Protein AF-A0A7S1Y4K3-F1 (afdb_monomer)

Organism: NCBI:txid210454

Foldseek 3Di:
DPDDDDDDDDDDDDDDDDPVNQPPDPDDDPDDPDRQSDPVPDDDDFDPDQKDKAAFDWDADPVPRDTDDDPDPSDGDWDQDPVRDIDGDDADNPDIDMDGGDD

pLDDT: mean 79.13, std 17.35, range [37.91, 94.94]

Mean predicted aligned error: 9.04 Å

InterPro domains:
  IPR027443 Isopenicillin N synthase-like superfamily [G3DSA:2.60.120.330] (1-103)

Secondary structure (DSSP, 8-state):
--------------PPPPTTGGGS------S-SS-----TTS-S---SSSEEEEPPP-EE-TTT--EE--S-TT-SEEEE-TTS-EEEE---TT--EEEE---

Structure (mmCIF, N/CA/C/O backbone):
data_AF-A0A7S1Y4K3-F1
#
_entry.id   AF-A0A7S1Y4K3-F1
#
loop_
_atom_site.group_PDB
_atom_site.id
_atom_site.type_symbol
_atom_site.label_atom_id
_atom_site.label_alt_id
_atom_site.label_comp_id
_atom_site.label_asym_id
_atom_site.label_entity_id
_atom_site.label_seq_id
_atom_site.pdbx_PDB_ins_code
_atom_site.Cartn_x
_atom_site.Cartn_y
_atom_site.Cartn_z
_atom_site.occupancy
_atom_site.B_iso_or_equiv
_atom_site.auth_seq_id
_atom_site.auth_comp_id
_atom_site.auth_asym_id
_atom_site.auth_atom_id
_atom_site.pdbx_PDB_model_num
ATOM 1 N N . MET A 1 1 ? -8.839 1.209 36.525 1.00 48.66 1 MET A N 1
ATOM 2 C CA . MET A 1 1 ? -8.017 1.778 35.435 1.00 48.66 1 MET A CA 1
ATOM 3 C C . MET A 1 1 ? -8.930 1.988 34.243 1.00 48.66 1 MET A C 1
ATOM 5 O O . MET A 1 1 ? -9.587 1.033 33.858 1.00 48.66 1 MET A O 1
ATOM 9 N N . LYS A 1 2 ? -9.059 3.212 33.720 1.00 57.38 2 LYS A N 1
ATOM 10 C CA . LYS A 1 2 ? -9.711 3.408 32.414 1.00 57.38 2 LYS A CA 1
ATOM 11 C C . LYS A 1 2 ? -8.754 2.858 31.354 1.00 57.38 2 LYS A C 1
ATOM 13 O O . LYS A 1 2 ? -7.573 3.196 31.417 1.00 57.38 2 LYS A O 1
ATOM 18 N N . SER A 1 3 ? -9.226 1.986 30.462 1.00 70.12 3 SER A N 1
ATOM 19 C CA . SER A 1 3 ? -8.434 1.599 29.294 1.00 70.12 3 SER A CA 1
ATOM 20 C C . SER A 1 3 ? -8.243 2.842 28.430 1.00 70.12 3 SER A C 1
ATOM 22 O O . SER A 1 3 ? -9.177 3.620 28.230 1.00 70.12 3 SER A O 1
ATOM 24 N N . THR A 1 4 ? -7.012 3.074 27.993 1.00 67.31 4 THR A N 1
ATOM 25 C CA . THR A 1 4 ? -6.706 4.137 27.041 1.00 67.31 4 THR A CA 1
ATOM 26 C C . THR A 1 4 ? -6.438 3.462 25.713 1.00 67.31 4 THR A C 1
ATOM 28 O O . THR A 1 4 ? -5.371 2.877 25.535 1.00 67.31 4 THR A O 1
ATOM 31 N N . ASP A 1 5 ? -7.387 3.569 24.792 1.00 75.56 5 ASP A N 1
ATOM 32 C CA . ASP A 1 5 ? -7.199 3.114 23.421 1.00 75.56 5 ASP A CA 1
ATOM 33 C C . ASP A 1 5 ? -6.455 4.214 22.654 1.00 75.56 5 ASP A C 1
ATOM 35 O O . ASP A 1 5 ? -6.905 5.360 22.574 1.00 75.56 5 ASP A O 1
ATOM 39 N N . LYS A 1 6 ? -5.260 3.898 22.146 1.00 79.06 6 LYS A N 1
ATOM 40 C CA . LYS A 1 6 ? -4.446 4.829 21.355 1.00 79.06 6 LYS A CA 1
ATOM 41 C C . LYS A 1 6 ? -4.608 4.505 19.875 1.00 79.06 6 LYS A C 1
ATOM 43 O O . LYS A 1 6 ? -3.972 3.581 19.383 1.00 79.06 6 LYS A O 1
ATOM 48 N N . ALA A 1 7 ? -5.405 5.300 19.169 1.00 87.25 7 ALA A N 1
ATOM 49 C CA . ALA A 1 7 ? -5.487 5.263 17.713 1.00 87.25 7 ALA A CA 1
ATOM 50 C C . ALA A 1 7 ? -4.633 6.386 17.106 1.00 87.25 7 ALA A C 1
ATOM 52 O O . ALA A 1 7 ? -4.694 7.534 17.552 1.00 87.25 7 ALA A O 1
ATOM 53 N N . LYS A 1 8 ? -3.827 6.056 16.096 1.00 89.50 8 LYS A N 1
ATOM 54 C CA . LYS A 1 8 ? -3.053 7.010 15.291 1.00 89.50 8 LYS A CA 1
ATOM 55 C C . LYS A 1 8 ? -3.283 6.696 13.816 1.00 89.50 8 LYS A C 1
ATOM 57 O O . LYS A 1 8 ? -3.390 5.529 13.460 1.00 89.50 8 LYS A O 1
ATOM 62 N N . GLY A 1 9 ? -3.341 7.730 12.983 1.00 91.12 9 GLY A N 1
ATOM 63 C CA . GLY A 1 9 ? -3.437 7.602 11.530 1.00 91.12 9 GLY A CA 1
ATOM 64 C C . GLY A 1 9 ? -2.235 8.246 10.850 1.00 91.12 9 GLY A C 1
ATOM 65 O O . GLY A 1 9 ? -1.678 9.217 11.366 1.00 91.12 9 GLY A O 1
ATOM 66 N N . ARG A 1 10 ? -1.848 7.705 9.695 1.00 91.50 10 ARG A N 1
ATOM 67 C CA . ARG A 1 10 ? -0.882 8.313 8.776 1.00 91.50 10 ARG A CA 1
ATOM 68 C C . ARG A 1 10 ? -1.604 8.603 7.467 1.00 91.50 10 ARG A C 1
ATOM 70 O O . ARG A 1 10 ? -2.285 7.725 6.949 1.00 91.50 10 ARG A O 1
ATOM 77 N N . LEU A 1 11 ? -1.443 9.817 6.956 1.00 91.88 11 LEU A N 1
ATOM 78 C CA . LEU A 1 11 ? -1.750 10.151 5.570 1.00 91.88 11 LEU A CA 1
ATOM 79 C C . LEU A 1 11 ? -0.406 10.312 4.865 1.00 91.88 11 LEU A C 1
ATOM 81 O O . LEU A 1 11 ? 0.410 11.125 5.298 1.00 91.88 11 LEU A O 1
ATOM 85 N N . LEU A 1 12 ? -0.162 9.486 3.854 1.00 90.69 12 LEU A N 1
ATOM 86 C CA . LEU A 1 12 ? 1.116 9.408 3.153 1.00 90.69 12 LEU A CA 1
ATOM 87 C C . LEU A 1 12 ? 0.957 10.006 1.753 1.00 90.69 12 LEU A C 1
ATOM 89 O O . LEU A 1 12 ? -0.051 9.766 1.092 1.00 90.69 12 LEU A O 1
ATOM 93 N N . TYR A 1 13 ? 1.947 10.787 1.329 1.00 89.69 13 TYR A N 1
ATOM 94 C CA . TYR A 1 13 ? 2.058 11.323 -0.025 1.00 89.69 13 TYR A CA 1
ATOM 95 C C . TYR A 1 13 ? 3.507 11.183 -0.480 1.00 89.69 13 TYR A C 1
ATOM 97 O O . TYR A 1 13 ? 4.412 11.691 0.187 1.00 89.69 13 TYR A O 1
ATOM 105 N N . TYR A 1 14 ? 3.711 10.478 -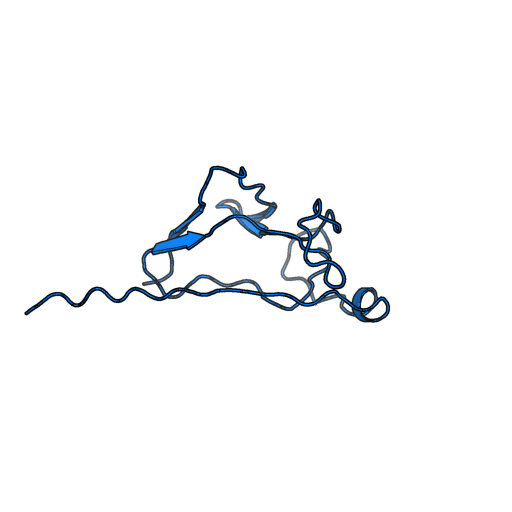1.588 1.00 87.50 14 TYR A N 1
ATOM 106 C CA . TYR A 1 14 ? 5.017 10.277 -2.208 1.00 87.50 14 TYR A CA 1
ATOM 107 C C . TYR A 1 14 ? 5.101 11.155 -3.447 1.00 87.50 14 TYR A C 1
ATOM 109 O O . TYR A 1 14 ? 4.191 11.143 -4.274 1.00 87.50 14 TYR A O 1
ATOM 117 N N . PHE A 1 15 ? 6.176 11.932 -3.561 1.00 85.81 15 PHE A N 1
ATOM 118 C CA . PHE A 1 15 ? 6.366 12.799 -4.717 1.00 85.81 15 PHE A CA 1
ATOM 119 C C . PHE A 1 15 ? 6.841 11.983 -5.929 1.00 85.81 15 PHE A C 1
ATOM 121 O O . PHE A 1 15 ? 7.539 10.982 -5.742 1.00 85.81 15 PHE A O 1
ATOM 128 N N . PRO A 1 16 ? 6.503 12.409 -7.160 1.00 80.44 16 PRO A N 1
ATOM 129 C CA . PRO A 1 16 ? 7.004 11.774 -8.372 1.00 80.44 16 PRO A CA 1
ATOM 130 C C . PRO A 1 16 ? 8.534 11.724 -8.390 1.00 80.44 16 PRO A C 1
ATOM 132 O O . PRO A 1 16 ? 9.201 12.694 -8.023 1.00 80.44 16 PRO A O 1
ATOM 135 N N . LEU A 1 17 ? 9.086 10.602 -8.845 1.00 75.06 17 LEU A N 1
ATOM 136 C CA . LEU A 1 17 ? 10.526 10.458 -9.032 1.00 75.06 17 LEU A CA 1
ATOM 137 C C . LEU A 1 17 ? 10.969 11.309 -10.219 1.00 75.06 17 LEU A C 1
ATOM 139 O O . LEU A 1 17 ? 10.332 11.299 -11.277 1.00 75.06 17 LEU A O 1
ATOM 143 N N . SER A 1 18 ? 12.069 12.043 -10.058 1.00 70.00 18 SER A N 1
ATOM 144 C CA . SER A 1 18 ? 12.683 12.711 -11.199 1.00 70.00 18 SER A CA 1
ATOM 145 C C . SER A 1 18 ? 13.347 11.662 -12.095 1.00 70.00 18 SER A C 1
ATOM 147 O O . SER A 1 18 ? 13.807 10.623 -11.623 1.00 70.00 18 SER A O 1
ATOM 149 N N . SER A 1 19 ? 13.424 11.916 -13.402 1.00 63.31 19 SER A N 1
ATOM 150 C CA . SER A 1 19 ? 14.022 10.977 -14.362 1.00 63.31 19 SER A CA 1
ATOM 151 C C . SER A 1 19 ? 15.466 10.576 -14.018 1.00 63.31 19 SER A C 1
ATOM 153 O O . SER A 1 19 ? 15.907 9.515 -14.437 1.00 63.31 19 SER A O 1
ATOM 155 N N . SER A 1 20 ? 16.187 11.386 -13.235 1.00 57.50 20 SER A N 1
ATOM 156 C CA . SER A 1 20 ? 17.533 11.079 -12.730 1.00 57.50 20 SER A CA 1
ATOM 157 C C . SER A 1 20 ? 17.559 10.187 -11.486 1.00 57.50 20 SER A C 1
ATOM 159 O O . SER A 1 20 ? 18.544 9.492 -11.274 1.00 57.50 20 SER A O 1
ATOM 161 N N . ASP A 1 21 ? 16.499 10.171 -10.673 1.00 56.38 21 ASP A N 1
ATOM 162 C CA . ASP A 1 21 ? 16.453 9.356 -9.445 1.00 56.38 21 ASP A CA 1
ATOM 163 C C . ASP A 1 21 ? 16.184 7.879 -9.749 1.00 56.38 21 ASP A C 1
ATOM 165 O O . ASP A 1 21 ? 16.483 7.001 -8.942 1.00 56.38 21 ASP A O 1
ATOM 169 N N . SER A 1 22 ? 15.647 7.602 -10.939 1.00 52.12 22 SER A N 1
ATOM 170 C CA . SER A 1 22 ? 15.308 6.254 -11.378 1.00 52.12 22 SER A CA 1
ATOM 171 C C . SER A 1 22 ? 16.525 5.402 -11.772 1.00 52.12 22 SER A C 1
ATOM 173 O O . SER A 1 22 ? 16.370 4.200 -11.942 1.00 52.12 22 SER A O 1
ATOM 175 N N . ASP A 1 23 ? 17.729 5.965 -11.890 1.00 48.09 23 ASP A N 1
ATOM 176 C CA . ASP A 1 23 ? 18.908 5.226 -12.373 1.00 48.09 23 ASP A CA 1
ATOM 177 C C . ASP A 1 23 ? 19.968 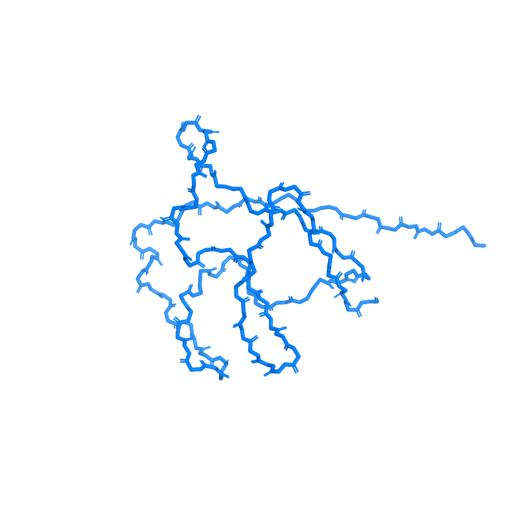4.948 -11.284 1.00 48.09 23 ASP A C 1
ATOM 179 O O . ASP A 1 23 ? 20.942 4.250 -11.556 1.00 48.09 23 ASP A O 1
ATOM 183 N N . GLU A 1 24 ? 19.805 5.441 -10.044 1.00 44.62 24 GLU A N 1
ATOM 184 C CA . GLU A 1 24 ? 20.928 5.523 -9.083 1.00 44.62 24 GLU A CA 1
ATOM 185 C C . GLU A 1 24 ? 20.824 4.707 -7.779 1.00 44.62 24 GLU A C 1
ATOM 187 O O . GLU A 1 24 ? 21.671 4.874 -6.899 1.00 44.62 24 GLU A O 1
ATOM 192 N N . LYS A 1 25 ? 19.869 3.784 -7.603 1.00 46.81 25 LYS A N 1
ATOM 193 C CA . LYS A 1 25 ? 19.841 2.946 -6.383 1.00 46.81 25 LYS A CA 1
ATOM 194 C C . LYS A 1 25 ? 19.692 1.452 -6.650 1.00 46.81 25 LYS A C 1
ATOM 196 O O . LYS A 1 25 ? 18.652 0.857 -6.392 1.00 46.81 25 LYS A O 1
ATOM 201 N N . GLU A 1 26 ? 20.790 0.824 -7.068 1.00 42.53 26 GLU A N 1
ATOM 202 C CA . GLU A 1 26 ? 21.040 -0.587 -6.748 1.00 42.53 26 GLU A CA 1
ATOM 203 C C . GLU A 1 26 ? 21.302 -0.693 -5.233 1.00 42.53 26 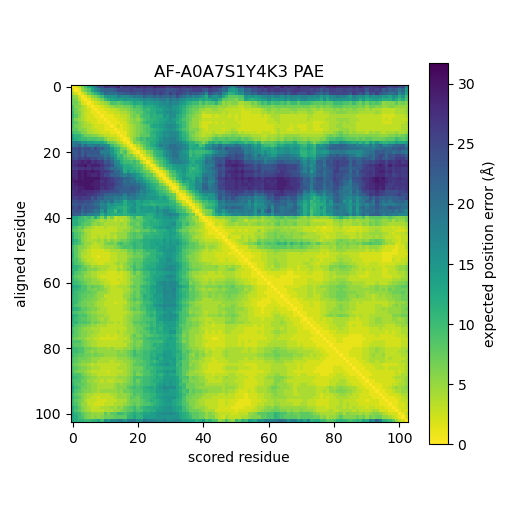GLU A C 1
ATOM 205 O O . GLU A 1 26 ? 22.430 -0.554 -4.760 1.00 42.53 26 GLU A O 1
ATOM 210 N N . GLY A 1 27 ? 20.235 -0.841 -4.444 1.00 43.78 27 GLY A N 1
ATOM 211 C CA . GLY A 1 27 ? 20.336 -1.142 -3.017 1.00 43.78 27 GLY A CA 1
ATOM 212 C C . GLY A 1 27 ? 20.880 -2.555 -2.798 1.00 43.78 27 GLY A C 1
ATOM 213 O O . GLY A 1 27 ? 20.420 -3.507 -3.426 1.00 43.78 27 GLY A O 1
ATOM 214 N N . GLU A 1 28 ? 21.874 -2.690 -1.917 1.00 37.91 28 GLU A N 1
ATOM 215 C CA . GLU A 1 28 ? 22.469 -3.970 -1.522 1.00 37.91 28 GLU A CA 1
ATOM 216 C C . GLU A 1 28 ? 21.398 -4.946 -1.007 1.00 37.91 28 GLU A C 1
ATOM 218 O O . GLU A 1 28 ? 20.755 -4.743 0.022 1.00 37.91 28 GLU A O 1
ATOM 223 N N . THR A 1 29 ? 21.234 -6.038 -1.747 1.00 39.22 29 THR A N 1
ATOM 224 C CA . THR A 1 29 ? 20.267 -7.111 -1.525 1.00 39.22 29 THR A CA 1
ATOM 225 C C . THR A 1 29 ? 20.448 -7.814 -0.176 1.00 39.22 29 THR A C 1
ATOM 227 O O . THR A 1 29 ? 21.489 -8.429 0.073 1.00 39.22 29 THR A O 1
ATOM 230 N N . ALA A 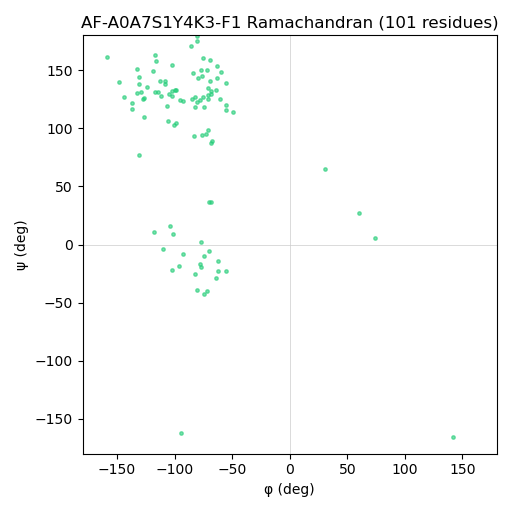1 30 ? 19.385 -7.883 0.629 1.00 42.31 30 ALA A N 1
ATOM 231 C CA . ALA A 1 30 ? 19.176 -9.000 1.547 1.00 42.31 30 ALA A CA 1
ATOM 232 C C . ALA A 1 30 ? 18.524 -10.165 0.774 1.00 42.31 30 ALA A C 1
ATOM 234 O O . ALA A 1 30 ? 17.313 -10.219 0.595 1.00 42.31 30 ALA A O 1
ATOM 235 N N . ALA A 1 31 ? 19.373 -11.068 0.275 1.00 45.69 31 ALA A N 1
ATOM 236 C CA . ALA A 1 31 ? 19.101 -12.463 -0.092 1.00 45.69 31 ALA A CA 1
ATOM 237 C C . ALA A 1 31 ? 17.683 -12.832 -0.597 1.00 45.69 31 ALA A C 1
ATOM 239 O O . ALA A 1 31 ? 17.019 -13.661 0.015 1.00 45.69 31 ALA A O 1
ATOM 240 N N . THR A 1 32 ? 17.255 -12.318 -1.753 1.00 43.78 32 THR A N 1
ATOM 241 C CA . THR A 1 32 ? 16.303 -13.011 -2.648 1.00 43.78 32 THR A CA 1
ATOM 242 C C . THR A 1 32 ? 16.600 -12.641 -4.112 1.00 43.78 32 THR A C 1
ATOM 244 O O . THR A 1 32 ? 16.962 -11.509 -4.411 1.00 43.78 32 THR A O 1
ATOM 247 N N . ASP A 1 33 ? 16.513 -13.622 -5.018 1.00 43.62 33 ASP A N 1
ATOM 248 C CA . ASP A 1 33 ? 17.017 -13.632 -6.412 1.00 43.62 33 ASP A CA 1
ATOM 249 C C . ASP A 1 33 ? 16.269 -12.715 -7.420 1.00 43.62 33 ASP A C 1
ATOM 251 O O . ASP A 1 33 ? 16.097 -13.081 -8.583 1.00 43.62 33 ASP A O 1
ATOM 255 N N . GLN A 1 34 ? 15.801 -11.525 -7.028 1.00 44.88 34 GLN A N 1
ATOM 256 C CA . GLN A 1 34 ? 15.292 -10.515 -7.972 1.00 44.88 34 GLN A CA 1
ATOM 257 C C . GLN A 1 34 ? 15.662 -9.098 -7.503 1.00 44.88 34 GLN A C 1
ATOM 259 O O . GLN A 1 34 ? 15.335 -8.746 -6.369 1.00 44.88 34 GLN A O 1
ATOM 264 N N . PRO A 1 35 ? 16.306 -8.263 -8.342 1.00 46.53 35 PRO A N 1
ATOM 265 C CA . PRO A 1 35 ? 16.558 -6.868 -8.007 1.00 46.53 35 PRO A CA 1
ATOM 266 C C . PRO A 1 35 ? 15.236 -6.100 -8.097 1.00 46.53 35 PRO A C 1
ATOM 268 O O . PRO A 1 35 ? 14.812 -5.686 -9.174 1.00 46.53 35 PRO A O 1
ATOM 271 N N . ILE A 1 36 ? 14.550 -5.942 -6.966 1.00 53.69 36 ILE A N 1
ATOM 272 C CA . ILE A 1 36 ? 13.466 -4.967 -6.858 1.00 53.69 36 ILE A CA 1
ATOM 273 C C . ILE A 1 36 ? 14.138 -3.597 -6.867 1.00 53.69 36 ILE A C 1
ATOM 275 O O . ILE A 1 36 ? 15.042 -3.338 -6.074 1.00 53.69 36 ILE A O 1
ATOM 279 N N . LYS A 1 37 ? 13.725 -2.732 -7.789 1.00 56.72 37 LYS A N 1
ATOM 280 C CA . LYS A 1 37 ? 14.144 -1.335 -7.827 1.00 56.72 37 LYS A CA 1
ATOM 281 C C . LYS A 1 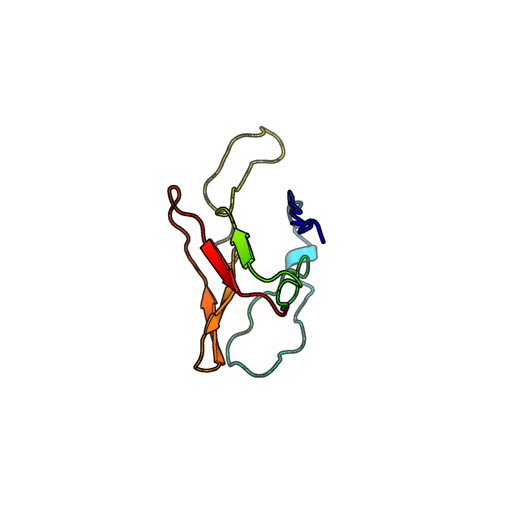37 ? 13.542 -0.636 -6.603 1.00 56.72 37 LYS A C 1
ATOM 283 O O . LYS A 1 37 ? 12.388 -0.224 -6.619 1.00 56.72 37 LYS A O 1
ATOM 288 N N . GLU A 1 38 ? 14.266 -0.644 -5.485 1.00 57.69 38 GLU A N 1
ATOM 289 C CA . GLU A 1 38 ? 13.770 -0.122 -4.211 1.00 57.69 38 GLU A CA 1
ATOM 290 C C . GLU A 1 38 ? 13.798 1.412 -4.215 1.00 57.69 38 GLU A C 1
ATOM 292 O O . GLU A 1 38 ? 14.794 2.047 -3.856 1.00 57.69 38 GLU A O 1
ATOM 297 N N . ASP A 1 39 ? 12.676 2.033 -4.573 1.00 59.50 39 ASP A N 1
ATOM 298 C CA . ASP A 1 39 ? 12.493 3.461 -4.341 1.00 59.50 39 ASP A CA 1
ATOM 299 C C . ASP A 1 39 ? 12.322 3.713 -2.834 1.00 59.50 39 ASP A C 1
ATOM 301 O O . ASP A 1 39 ? 11.271 3.525 -2.223 1.00 59.50 39 ASP A O 1
ATOM 305 N N . SER A 1 40 ? 13.437 4.110 -2.220 1.00 61.72 40 SER A N 1
ATOM 306 C CA . SER A 1 40 ? 13.722 4.167 -0.779 1.00 61.72 40 SER A CA 1
ATOM 307 C C . SER A 1 40 ? 12.924 5.218 0.030 1.00 61.72 40 SER A C 1
ATOM 309 O O . SER A 1 40 ? 13.462 5.815 0.967 1.00 61.72 40 SER A O 1
ATOM 311 N N . TRP A 1 41 ? 11.651 5.479 -0.277 1.00 74.88 41 TRP A N 1
ATOM 312 C CA . TRP A 1 41 ? 10.815 6.322 0.594 1.00 74.88 41 TRP A CA 1
ATOM 313 C C . TRP A 1 41 ? 10.443 5.595 1.885 1.00 74.88 41 TRP A C 1
ATOM 315 O O . TRP A 1 41 ? 10.450 6.195 2.961 1.00 74.88 41 TRP A O 1
ATOM 325 N N . ILE A 1 42 ? 10.134 4.300 1.784 1.00 81.81 42 ILE A N 1
ATOM 326 C CA . ILE A 1 42 ? 9.838 3.430 2.920 1.00 81.81 42 ILE A CA 1
ATOM 327 C C . ILE A 1 42 ? 10.540 2.091 2.709 1.00 81.81 42 ILE A C 1
ATOM 329 O O . ILE A 1 42 ? 10.222 1.365 1.775 1.00 81.81 42 ILE A O 1
ATOM 333 N N . GLY A 1 43 ? 11.477 1.764 3.599 1.00 85.19 43 GLY A N 1
ATOM 334 C CA . GLY A 1 43 ? 12.119 0.450 3.625 1.00 85.19 43 GLY A CA 1
ATOM 335 C C . GLY A 1 43 ? 11.272 -0.618 4.325 1.00 85.19 43 GLY A C 1
ATOM 336 O O . GLY A 1 43 ? 10.230 -0.329 4.925 1.00 85.19 43 GLY A O 1
ATOM 337 N N . TRP A 1 44 ? 11.761 -1.857 4.296 1.00 88.25 44 TRP A N 1
ATOM 338 C CA . TRP A 1 44 ? 11.171 -2.995 5.001 1.00 88.25 44 TRP A CA 1
ATOM 339 C C . TRP A 1 44 ? 11.011 -2.717 6.498 1.00 88.25 44 TRP A C 1
ATOM 341 O O . TRP A 1 44 ? 11.987 -2.457 7.203 1.00 88.25 44 TRP A O 1
ATOM 351 N N . HIS A 1 45 ? 9.777 -2.777 6.993 1.00 89.56 45 HIS A N 1
ATOM 352 C CA . HIS A 1 45 ? 9.478 -2.610 8.411 1.00 89.56 45 HIS A CA 1
ATOM 353 C C . HIS A 1 45 ? 8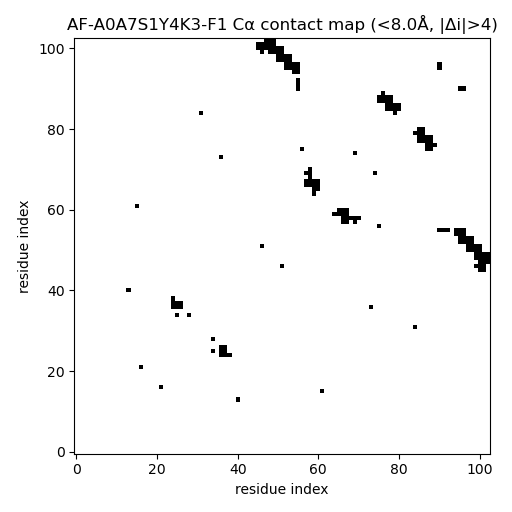.120 -3.223 8.763 1.00 89.56 45 HIS A C 1
ATOM 355 O O . HIS A 1 45 ? 7.264 -3.417 7.900 1.00 89.56 45 HIS A O 1
ATOM 361 N N . ASN A 1 46 ? 7.913 -3.471 10.054 1.00 88.88 46 ASN A N 1
ATOM 362 C CA . ASN A 1 46 ? 6.587 -3.676 10.619 1.00 88.88 46 ASN A CA 1
ATOM 363 C C . ASN A 1 46 ? 6.138 -2.412 11.351 1.00 88.88 46 ASN A C 1
ATOM 365 O O . ASN A 1 46 ? 6.951 -1.636 11.861 1.00 88.88 46 ASN A O 1
ATOM 369 N N . ASP A 1 47 ? 4.828 -2.232 11.462 1.00 88.75 47 ASP A N 1
ATOM 370 C CA . ASP A 1 47 ? 4.280 -1.169 12.291 1.00 88.75 47 ASP A CA 1
ATOM 371 C C . ASP A 1 47 ? 4.361 -1.508 13.786 1.00 88.75 47 ASP A C 1
ATOM 373 O O . ASP A 1 47 ? 4.136 -2.639 14.213 1.00 88.75 47 ASP A O 1
ATOM 377 N N . SER A 1 48 ? 4.591 -0.487 14.615 1.00 85.50 48 SER A N 1
ATOM 378 C CA . SER A 1 48 ? 4.685 -0.632 16.077 1.00 85.50 48 SER A CA 1
ATOM 379 C C . SER A 1 48 ? 3.330 -0.790 16.792 1.00 85.50 48 SER A C 1
ATOM 381 O O . SER A 1 48 ? 3.278 -0.758 18.017 1.00 85.50 48 SER A O 1
ATOM 383 N N . GLY A 1 49 ? 2.211 -0.835 16.065 1.00 83.75 49 GLY A N 1
ATOM 384 C CA . GLY A 1 49 ? 0.876 -1.036 16.644 1.00 83.75 49 GLY A CA 1
ATOM 385 C C . GLY A 1 49 ? 0.536 -2.519 16.820 1.00 83.75 49 GLY A C 1
ATOM 386 O O . GLY A 1 49 ? 1.237 -3.372 16.302 1.00 83.75 49 GLY A O 1
ATOM 387 N N . PHE A 1 50 ? -0.566 -2.839 17.506 1.00 88.38 50 PHE A N 1
ATOM 388 C CA . PHE A 1 50 ? -1.101 -4.215 17.517 1.00 88.38 50 PHE A CA 1
ATOM 389 C C . PHE A 1 50 ? -1.789 -4.549 16.180 1.00 88.38 50 PHE A C 1
ATOM 391 O O . PHE A 1 50 ? -1.603 -5.621 15.609 1.00 88.38 50 PHE A O 1
ATOM 398 N N . LEU A 1 51 ? -2.567 -3.596 15.656 1.00 91.38 51 LEU A N 1
ATOM 399 C CA . LEU A 1 51 ? -3.273 -3.692 14.381 1.00 91.38 51 LEU A CA 1
ATOM 400 C C . LEU A 1 51 ? -3.049 -2.416 13.574 1.00 91.38 51 LEU A C 1
ATOM 402 O O . LEU A 1 51 ? -3.315 -1.320 14.076 1.00 91.38 51 LEU A O 1
ATOM 406 N N . THR 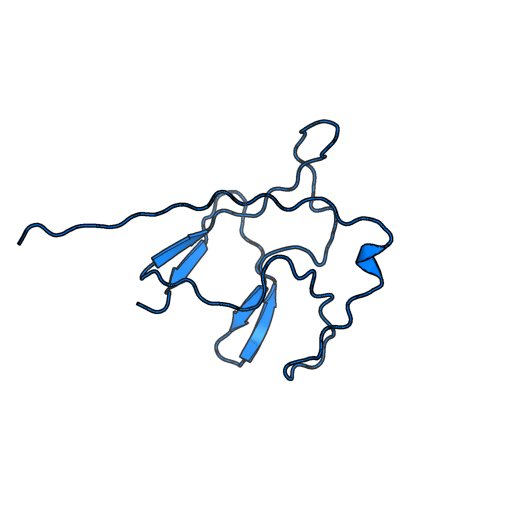A 1 52 ? -2.654 -2.573 12.314 1.00 92.50 52 THR A N 1
ATOM 407 C CA . THR A 1 52 ? -2.707 -1.498 11.321 1.00 92.50 52 THR A CA 1
ATOM 408 C C . THR A 1 52 ? -3.700 -1.871 10.238 1.00 92.50 52 THR A C 1
ATOM 410 O O . THR A 1 52 ? -3.643 -2.966 9.685 1.00 92.50 52 THR A O 1
ATOM 413 N N . ALA A 1 53 ? -4.590 -0.941 9.910 1.00 93.25 53 ALA A N 1
ATOM 414 C CA . ALA A 1 53 ? -5.418 -1.033 8.722 1.00 93.25 53 ALA A CA 1
ATOM 415 C C . ALA A 1 53 ? -4.847 -0.116 7.628 1.00 93.25 53 ALA A C 1
ATOM 417 O O . ALA A 1 53 ? -4.594 1.063 7.888 1.00 93.25 53 ALA A O 1
ATOM 418 N N . LEU A 1 54 ? -4.622 -0.658 6.430 1.00 92.69 54 LEU A N 1
ATOM 419 C CA . LEU A 1 54 ? -4.108 0.065 5.266 1.00 92.69 54 LEU A CA 1
ATOM 420 C C . LEU A 1 54 ? -5.189 0.165 4.191 1.00 92.69 54 LEU A C 1
ATOM 422 O O . LEU A 1 54 ? -5.767 -0.843 3.777 1.00 92.69 54 LEU A O 1
ATOM 426 N N . ALA A 1 55 ? -5.431 1.388 3.724 1.00 91.81 55 ALA A N 1
ATOM 427 C CA . ALA A 1 55 ? -6.166 1.626 2.489 1.00 91.81 55 ALA A CA 1
ATOM 428 C C . ALA A 1 55 ? -5.278 1.314 1.272 1.00 91.81 55 ALA A C 1
ATOM 430 O O . ALA A 1 55 ? -4.055 1.268 1.395 1.00 91.81 55 ALA A O 1
ATOM 431 N N . GLY A 1 56 ? -5.905 1.095 0.115 1.00 89.00 56 GLY A N 1
ATOM 432 C CA . GLY A 1 56 ? -5.187 0.863 -1.138 1.00 89.00 56 GLY A CA 1
ATOM 433 C C . GLY A 1 56 ? -4.475 2.107 -1.651 1.00 89.00 56 GLY A C 1
ATOM 434 O O . GLY A 1 56 ? -4.836 3.234 -1.303 1.00 89.00 56 GLY A O 1
ATOM 435 N N . ASP A 1 57 ? -3.478 1.875 -2.499 1.00 89.06 57 ASP A N 1
ATOM 436 C CA . ASP A 1 57 ? -2.713 2.934 -3.146 1.00 89.06 57 ASP A CA 1
ATOM 437 C C . ASP A 1 57 ? -3.609 3.777 -4.066 1.00 89.06 57 ASP A C 1
ATOM 439 O O . ASP A 1 57 ? -4.503 3.269 -4.752 1.00 89.06 57 ASP A O 1
ATOM 443 N N . MET A 1 58 ? -3.349 5.083 -4.101 1.00 91.06 58 MET A N 1
ATOM 444 C CA . MET A 1 58 ? -4.004 6.021 -5.007 1.00 91.06 58 MET A CA 1
ATOM 445 C C . MET A 1 58 ? -2.938 6.805 -5.761 1.00 91.06 58 MET A C 1
ATOM 447 O O . MET A 1 58 ? -2.089 7.452 -5.154 1.00 91.06 58 MET A O 1
ATOM 451 N N . TYR A 1 59 ? -3.015 6.768 -7.087 1.00 91.00 59 TYR A N 1
ATOM 452 C CA . TYR A 1 59 ? -2.101 7.484 -7.967 1.00 91.00 59 TYR A CA 1
ATOM 453 C C . TYR A 1 59 ? -2.797 8.728 -8.497 1.00 91.00 59 TYR A C 1
ATOM 455 O O . TYR A 1 59 ? -3.945 8.664 -8.940 1.00 91.00 59 TYR A O 1
ATOM 463 N N . VAL A 1 60 ? -2.108 9.862 -8.434 1.00 92.12 60 VAL A N 1
ATOM 464 C CA . VAL A 1 60 ? -2.659 11.169 -8.791 1.00 92.12 60 VAL A CA 1
ATOM 465 C C . VAL A 1 60 ? -1.680 11.870 -9.723 1.00 92.12 60 VAL A C 1
ATOM 467 O O . VAL A 1 60 ? -0.470 11.806 -9.521 1.00 92.12 60 VAL A O 1
ATOM 470 N N . ASN A 1 61 ? -2.196 12.524 -10.759 1.00 90.56 61 ASN A N 1
ATOM 471 C CA . ASN A 1 61 ? -1.399 13.408 -11.598 1.00 90.56 61 ASN A CA 1
ATOM 472 C C . ASN A 1 61 ? -1.131 14.721 -10.839 1.00 90.56 61 ASN A C 1
ATOM 474 O O . ASN A 1 61 ? -2.072 15.433 -10.499 1.00 90.56 61 ASN A O 1
ATOM 478 N N . ASP A 1 62 ? 0.139 15.038 -10.583 1.00 86.12 62 ASP A N 1
ATOM 479 C CA . ASP A 1 62 ? 0.549 16.170 -9.731 1.00 86.12 62 ASP A CA 1
ATOM 480 C C . ASP A 1 62 ? 0.146 17.547 -10.299 1.00 86.12 62 ASP A C 1
ATOM 482 O O . ASP A 1 62 ? -0.132 18.476 -9.546 1.00 86.12 62 ASP A O 1
ATOM 486 N N . GLU A 1 63 ? 0.036 17.681 -11.626 1.00 88.44 63 GLU A N 1
ATOM 487 C CA . GLU A 1 63 ? -0.336 18.945 -12.278 1.00 88.44 63 GLU A CA 1
ATOM 488 C C . GLU A 1 63 ? -1.851 19.200 -12.265 1.00 88.44 63 GLU A C 1
ATOM 490 O O . GLU A 1 63 ? -2.302 20.335 -12.109 1.00 88.44 63 GLU A O 1
ATOM 495 N N . THR A 1 64 ? -2.648 18.148 -12.461 1.00 93.12 64 THR A N 1
ATOM 496 C CA . THR A 1 64 ? -4.111 18.242 -12.639 1.00 93.12 64 THR A CA 1
ATOM 497 C C . THR A 1 64 ? -4.899 17.866 -11.386 1.00 93.12 64 THR A C 1
ATOM 499 O O . THR A 1 64 ? -6.049 18.276 -11.240 1.00 93.12 64 THR A O 1
ATOM 502 N N . GLY A 1 65 ? -4.302 17.096 -10.474 1.00 90.38 65 GLY A N 1
ATOM 503 C CA . GLY A 1 65 ? -4.959 16.535 -9.295 1.00 90.38 65 GLY A CA 1
ATOM 504 C C . GLY A 1 65 ? -5.910 15.368 -9.591 1.00 90.38 65 GLY A C 1
ATOM 505 O O . GLY A 1 65 ? -6.602 14.907 -8.684 1.00 90.38 65 GLY A O 1
ATOM 506 N N . GLU A 1 66 ? -5.977 14.886 -10.835 1.00 94.94 66 GLU A N 1
ATOM 507 C CA . GLU A 1 66 ? -6.860 13.782 -11.214 1.00 94.94 66 GLU A CA 1
ATOM 508 C C . GLU A 1 66 ? -6.268 12.422 -10.832 1.00 94.94 66 GLU A C 1
ATOM 510 O O . GLU A 1 66 ? -5.061 12.190 -10.947 1.00 94.94 66 GLU A O 1
ATOM 515 N N . GLN A 1 67 ? -7.132 11.498 -10.402 1.00 92.94 67 GLN A N 1
ATOM 516 C CA . GLN A 1 67 ? -6.730 10.118 -10.153 1.00 92.94 67 GLN A CA 1
ATOM 517 C C . GLN A 1 67 ? -6.390 9.433 -11.480 1.00 92.94 67 GLN A C 1
ATOM 519 O O . GLN A 1 67 ? -7.181 9.445 -12.423 1.00 92.94 67 GLN A O 1
ATOM 524 N N . VAL A 1 68 ? -5.227 8.794 -11.527 1.00 93.31 68 VAL A N 1
ATOM 525 C CA . VAL A 1 68 ? -4.734 8.067 -12.697 1.00 93.31 68 VAL A CA 1
ATOM 526 C C . VAL A 1 68 ? -4.574 6.583 -12.386 1.00 93.31 68 VAL A C 1
ATOM 528 O O . VAL A 1 68 ? -4.551 6.159 -11.229 1.00 93.31 68 VAL A O 1
ATOM 531 N N . SER A 1 69 ? -4.471 5.766 -13.434 1.00 91.12 69 SER A N 1
ATOM 532 C CA . SER A 1 69 ? -3.996 4.390 -13.285 1.00 91.12 69 SER A CA 1
ATOM 533 C C . SER A 1 69 ? -2.555 4.385 -12.784 1.00 91.12 69 SER A C 1
ATOM 535 O O . SER A 1 69 ? -1.814 5.324 -13.072 1.00 91.12 69 SER A O 1
ATOM 537 N N . ASN A 1 70 ? -2.154 3.309 -12.105 1.00 89.38 70 ASN A N 1
ATOM 538 C CA . ASN A 1 70 ? -0.777 3.128 -11.657 1.00 89.38 70 ASN A CA 1
ATOM 539 C C . ASN A 1 70 ? 0.218 3.388 -12.817 1.00 89.38 70 ASN A C 1
ATOM 541 O O . ASN A 1 70 ? 0.185 2.637 -13.797 1.00 89.38 70 ASN A O 1
ATOM 545 N N . PRO A 1 71 ? 1.054 4.444 -12.740 1.00 87.06 71 PRO A N 1
ATOM 546 C CA . PRO A 1 71 ? 2.007 4.785 -13.789 1.00 87.06 71 PRO A CA 1
ATOM 547 C 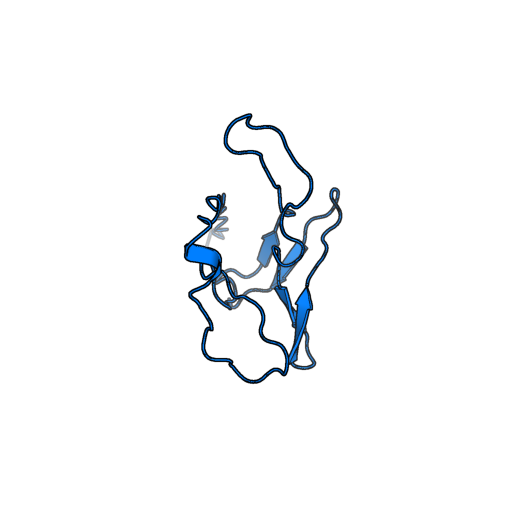C . PRO A 1 71 ? 3.253 3.891 -13.772 1.00 87.06 71 PRO A C 1
ATOM 549 O O . PRO A 1 71 ? 3.962 3.845 -14.774 1.00 87.06 71 PRO A O 1
ATOM 552 N N . ASP A 1 72 ? 3.508 3.183 -12.667 1.00 85.12 72 ASP A N 1
ATOM 553 C CA . ASP A 1 72 ? 4.676 2.328 -12.479 1.00 85.12 72 ASP A CA 1
ATOM 554 C C . ASP A 1 72 ? 4.251 0.906 -12.055 1.00 85.12 72 ASP A C 1
ATOM 556 O O . ASP A 1 72 ? 3.801 0.690 -10.922 1.00 85.12 72 ASP A O 1
ATOM 560 N N . PRO A 1 73 ? 4.400 -0.104 -12.934 1.00 85.12 73 PRO A N 1
ATOM 561 C CA . PRO A 1 73 ? 4.006 -1.474 -12.633 1.00 85.12 73 PRO A CA 1
ATOM 562 C C . PRO A 1 73 ? 4.774 -2.093 -11.463 1.00 85.12 73 PRO A C 1
ATOM 564 O O . PRO A 1 73 ? 4.286 -3.096 -10.942 1.00 85.12 73 PRO A O 1
ATOM 567 N N . ASP A 1 74 ? 5.888 -1.508 -11.016 1.00 84.75 74 ASP A N 1
ATOM 568 C CA . ASP A 1 74 ? 6.670 -1.966 -9.869 1.00 84.75 74 ASP A CA 1
ATOM 569 C C . ASP A 1 74 ? 6.301 -1.221 -8.575 1.00 84.75 74 ASP A C 1
ATOM 571 O O . ASP A 1 74 ? 6.435 -1.795 -7.498 1.00 84.75 74 ASP A O 1
ATOM 575 N N . ALA A 1 75 ? 5.651 -0.056 -8.635 1.00 85.44 75 ALA A N 1
ATOM 576 C CA . ALA A 1 75 ? 5.186 0.672 -7.448 1.00 85.44 75 ALA A CA 1
ATOM 577 C C . ALA A 1 75 ? 4.029 -0.031 -6.711 1.00 85.44 75 ALA A C 1
ATOM 579 O O . ALA A 1 75 ? 3.1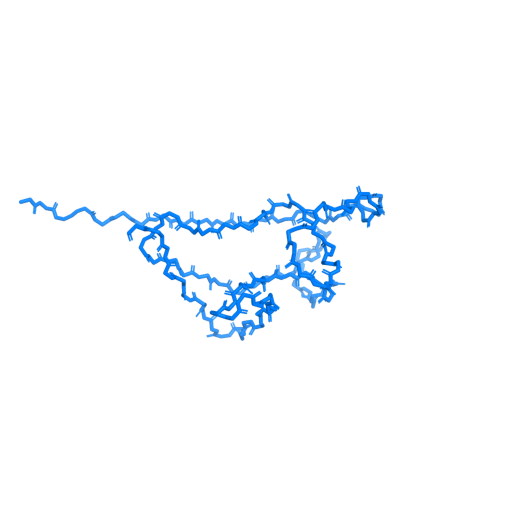05 -0.553 -7.342 1.00 85.44 75 ALA A O 1
ATOM 580 N N . GLY A 1 76 ? 4.040 -0.009 -5.376 1.00 88.00 76 GLY A N 1
ATOM 581 C CA . GLY A 1 76 ? 2.944 -0.494 -4.528 1.00 88.00 76 GLY A CA 1
ATOM 582 C C . GLY A 1 76 ? 3.423 -1.215 -3.267 1.00 88.00 76 GLY A C 1
ATOM 583 O O . GLY A 1 76 ? 4.592 -1.142 -2.892 1.00 88.00 76 GLY A O 1
ATOM 584 N N . LEU A 1 77 ? 2.507 -1.930 -2.613 1.00 89.56 77 LEU A N 1
ATOM 585 C CA . LEU A 1 77 ? 2.786 -2.667 -1.382 1.00 89.56 77 LEU A CA 1
ATOM 586 C C . LEU A 1 77 ? 3.462 -4.021 -1.648 1.00 89.56 77 LEU A C 1
ATOM 588 O O . LEU A 1 77 ? 2.886 -4.905 -2.288 1.00 89.56 77 LEU A O 1
ATOM 592 N N . TYR A 1 78 ? 4.638 -4.220 -1.056 1.00 91.56 78 TYR A N 1
ATOM 593 C CA . TYR A 1 78 ? 5.318 -5.512 -1.002 1.00 91.56 78 TYR A CA 1
ATOM 594 C C . TYR A 1 78 ? 5.277 -6.092 0.409 1.00 91.56 78 TYR A C 1
ATOM 596 O O . TYR A 1 78 ? 5.430 -5.377 1.397 1.00 91.56 78 TYR A O 1
ATOM 604 N N . VAL A 1 79 ? 5.082 -7.406 0.500 1.00 91.44 79 VAL A N 1
ATOM 605 C CA . VAL A 1 79 ? 5.083 -8.148 1.765 1.00 91.44 79 VAL A CA 1
ATOM 606 C C . VAL A 1 79 ? 5.949 -9.390 1.651 1.00 91.44 79 VAL A C 1
ATOM 608 O O . VAL A 1 79 ? 6.060 -9.983 0.579 1.00 91.44 79 VAL A O 1
ATOM 611 N N . VAL A 1 80 ? 6.521 -9.817 2.772 1.00 91.31 80 VAL A N 1
ATOM 612 C CA . VAL A 1 80 ? 7.202 -11.109 2.880 1.00 91.31 80 VAL A CA 1
ATOM 613 C C . VAL A 1 80 ? 6.214 -12.126 3.446 1.00 91.31 80 VAL A C 1
ATOM 615 O O . VAL A 1 80 ? 5.603 -11.903 4.493 1.00 91.31 80 VAL A O 1
ATOM 618 N N . ASN A 1 81 ? 6.002 -13.232 2.733 1.00 89.94 81 ASN A N 1
ATOM 619 C CA . ASN A 1 81 ? 5.131 -14.307 3.204 1.00 89.94 81 ASN A CA 1
ATOM 620 C C . ASN A 1 81 ? 5.852 -15.219 4.222 1.00 89.94 81 ASN A C 1
ATOM 622 O O . ASN A 1 81 ? 7.021 -15.034 4.544 1.00 89.94 81 ASN A O 1
ATOM 626 N N . ARG A 1 82 ? 5.165 -16.246 4.740 1.00 89.81 82 ARG A N 1
ATOM 627 C CA . ARG A 1 82 ? 5.743 -17.168 5.744 1.00 89.81 82 ARG A CA 1
ATOM 628 C C . ARG A 1 82 ? 6.832 -18.099 5.195 1.00 89.81 82 ARG A C 1
ATOM 630 O O . ARG A 1 82 ? 7.387 -18.883 5.957 1.00 89.81 82 ARG A O 1
ATOM 637 N N . GLN A 1 83 ? 7.065 -18.073 3.889 1.00 94.56 83 GLN A N 1
ATOM 638 C CA . GLN A 1 83 ? 8.091 -18.828 3.181 1.00 94.56 83 GLN A CA 1
ATOM 639 C C . GLN A 1 83 ? 9.274 -17.930 2.786 1.00 94.56 83 GLN A C 1
ATOM 641 O O . GLN A 1 83 ? 10.049 -18.318 1.916 1.00 94.56 83 GLN A O 1
ATOM 646 N N . ASP A 1 84 ? 9.382 -16.737 3.382 1.00 89.50 84 ASP A N 1
ATOM 647 C CA . ASP A 1 84 ? 10.418 -15.739 3.098 1.00 89.50 84 ASP A CA 1
ATOM 648 C C . ASP A 1 84 ? 10.425 -15.258 1.636 1.00 89.50 84 ASP A C 1
ATOM 650 O O . ASP A 1 84 ? 11.446 -14.838 1.099 1.00 89.50 84 ASP A O 1
ATOM 654 N N . GLN A 1 85 ? 9.268 -15.307 0.968 1.00 93.38 85 GLN A N 1
ATOM 655 C CA . GLN A 1 85 ? 9.123 -14.830 -0.405 1.00 93.38 85 GLN A CA 1
ATOM 656 C C . GLN A 1 85 ? 8.516 -13.434 -0.420 1.00 93.38 85 GLN A C 1
ATOM 658 O O . GLN A 1 85 ? 7.483 -13.193 0.214 1.00 93.38 85 GLN A O 1
ATOM 663 N N . VAL A 1 86 ? 9.118 -12.546 -1.208 1.00 93.06 86 VAL A N 1
ATOM 664 C CA . VAL A 1 86 ? 8.565 -11.224 -1.494 1.00 93.06 86 VAL A CA 1
ATOM 665 C C . VAL A 1 86 ? 7.405 -11.353 -2.479 1.00 93.06 86 VAL A C 1
ATOM 667 O O . VAL A 1 86 ? 7.533 -11.952 -3.546 1.00 93.06 86 VAL A O 1
ATOM 670 N N . VAL A 1 87 ? 6.260 -10.782 -2.117 1.00 92.38 87 VAL A N 1
ATOM 671 C CA . VAL A 1 87 ? 5.038 -10.780 -2.920 1.00 92.38 87 VAL A CA 1
ATOM 672 C C . VAL A 1 87 ? 4.512 -9.355 -3.021 1.00 92.38 87 VAL A C 1
ATOM 674 O O . VAL A 1 87 ? 4.344 -8.676 -2.008 1.00 92.38 87 VAL A O 1
ATOM 677 N N . LYS A 1 88 ? 4.199 -8.920 -4.243 1.00 92.00 88 LYS A N 1
ATOM 678 C CA . LYS A 1 88 ? 3.462 -7.678 -4.479 1.00 92.00 88 LYS A CA 1
ATOM 679 C C . LYS A 1 88 ? 1.974 -7.891 -4.213 1.00 92.00 88 LYS A C 1
ATOM 681 O O . LYS A 1 88 ? 1.351 -8.774 -4.807 1.00 92.00 88 LYS A O 1
ATOM 686 N N . VAL A 1 89 ? 1.398 -7.084 -3.330 1.00 91.25 89 VAL A N 1
ATOM 687 C CA . VAL A 1 89 ? -0.012 -7.171 -2.946 1.00 91.25 89 VAL A CA 1
ATOM 688 C C . VAL A 1 89 ? -0.841 -6.239 -3.820 1.00 91.25 89 VAL A C 1
ATOM 690 O O . VAL A 1 89 ? -0.629 -5.033 -3.830 1.00 91.25 89 VAL A O 1
ATOM 693 N N . ASN A 1 90 ? -1.842 -6.798 -4.500 1.00 89.56 90 ASN A N 1
ATOM 694 C CA . ASN A 1 90 ? -2.871 -6.021 -5.186 1.00 89.56 90 ASN A CA 1
ATOM 695 C C . ASN A 1 90 ? -4.117 -5.956 -4.302 1.00 89.56 90 ASN A C 1
ATOM 697 O O . ASN A 1 90 ? -4.847 -6.943 -4.186 1.00 89.56 90 ASN A O 1
ATOM 701 N N . LEU A 1 91 ? -4.352 -4.807 -3.666 1.00 90.62 91 LEU A N 1
ATOM 702 C CA . LEU A 1 91 ? -5.542 -4.589 -2.848 1.00 90.62 91 LEU A CA 1
ATOM 703 C C . LEU A 1 91 ? -6.718 -4.140 -3.739 1.00 90.62 91 LEU A C 1
ATOM 705 O O . LEU A 1 91 ? -6.574 -3.159 -4.470 1.00 90.62 91 LEU A O 1
ATOM 709 N N . PRO A 1 92 ? -7.879 -4.821 -3.704 1.00 90.88 92 PRO A N 1
ATOM 710 C CA . PRO A 1 92 ? -9.067 -4.356 -4.416 1.00 90.88 92 PRO A CA 1
ATOM 711 C C . PRO A 1 92 ? -9.518 -2.970 -3.939 1.00 90.88 92 PRO A C 1
ATOM 713 O O . PRO A 1 92 ? -9.381 -2.636 -2.763 1.00 90.88 92 PRO A O 1
ATOM 716 N N . SER A 1 93 ? -10.107 -2.178 -4.838 1.00 87.06 93 SER A N 1
ATOM 717 C CA . SER A 1 93 ? -10.503 -0.785 -4.568 1.00 87.06 93 SER A CA 1
ATOM 718 C C . SER A 1 93 ? -11.547 -0.620 -3.458 1.00 87.06 93 SER A C 1
ATOM 720 O O . SER A 1 93 ? -11.683 0.458 -2.893 1.00 87.06 93 SER A O 1
ATOM 722 N N . ASP A 1 94 ? -12.317 -1.667 -3.173 1.00 91.19 94 ASP A N 1
ATOM 723 C CA . ASP A 1 94 ? -13.363 -1.713 -2.149 1.00 91.19 94 ASP A CA 1
ATOM 724 C C . ASP A 1 94 ? -12.910 -2.424 -0.861 1.00 91.19 94 ASP A C 1
ATOM 726 O O . ASP A 1 94 ? -13.721 -2.686 0.029 1.00 91.19 94 ASP A O 1
ATOM 730 N N . CYS A 1 95 ? -11.618 -2.737 -0.752 1.00 93.31 95 CYS A N 1
ATOM 731 C CA . CYS A 1 95 ? -11.050 -3.502 0.346 1.00 93.31 95 CYS A CA 1
ATOM 732 C C . CYS A 1 95 ? -10.045 -2.684 1.163 1.00 93.31 95 CYS A C 1
ATOM 734 O O . CYS A 1 95 ? -9.441 -1.718 0.702 1.00 93.31 95 CYS A O 1
ATOM 736 N N . MET A 1 96 ? -9.844 -3.124 2.401 1.00 93.25 96 MET A N 1
ATOM 737 C CA . MET A 1 96 ? -8.819 -2.615 3.306 1.00 93.25 96 MET A CA 1
ATOM 738 C C . MET A 1 96 ? -7.950 -3.787 3.753 1.00 93.25 96 MET A C 1
ATOM 740 O O . MET A 1 96 ? -8.471 -4.855 4.084 1.00 93.25 96 MET A O 1
ATOM 744 N N . ALA A 1 97 ? -6.633 -3.600 3.757 1.00 93.38 97 ALA A N 1
ATOM 745 C CA . ALA A 1 97 ? -5.706 -4.582 4.299 1.00 93.38 97 ALA A CA 1
ATOM 746 C C . ALA A 1 97 ? -5.583 -4.403 5.815 1.00 93.38 97 ALA A C 1
ATOM 748 O O . ALA A 1 97 ? -5.663 -3.287 6.326 1.00 93.38 97 ALA A O 1
ATOM 749 N N . VAL A 1 98 ? -5.362 -5.500 6.537 1.00 93.06 98 VAL A N 1
ATOM 750 C CA . VAL A 1 98 ? -5.082 -5.472 7.976 1.00 93.06 98 VAL A CA 1
ATOM 751 C C . VAL A 1 98 ? -3.798 -6.243 8.241 1.00 93.06 98 VAL A C 1
ATOM 753 O O . VAL A 1 98 ? -3.681 -7.408 7.863 1.00 93.06 98 VAL A O 1
ATOM 756 N N . GLN A 1 99 ? -2.855 -5.589 8.909 1.00 91.19 99 GLN A N 1
ATOM 757 C CA . GLN A 1 99 ? -1.587 -6.155 9.346 1.00 91.19 99 GLN A CA 1
ATOM 758 C C . GLN A 1 99 ? -1.548 -6.244 10.876 1.00 91.19 99 GLN A C 1
ATOM 760 O O . GLN A 1 99 ? -2.004 -5.340 11.580 1.00 91.19 99 GLN A O 1
ATOM 765 N N . LEU A 1 100 ? -0.973 -7.338 11.376 1.00 90.69 100 LEU A N 1
ATOM 766 C CA . LEU A 1 100 ? -0.549 -7.463 12.769 1.00 90.69 100 LEU A CA 1
ATOM 767 C C . LEU A 1 100 ? 0.822 -6.797 12.911 1.00 90.69 100 LEU A C 1
ATOM 769 O O . LEU A 1 100 ? 1.727 -7.110 12.137 1.00 90.69 100 LEU A O 1
ATOM 773 N N . GLY A 1 101 ? 0.959 -5.874 13.858 1.00 86.44 101 GLY A N 1
ATOM 774 C CA . GLY A 1 101 ? 2.253 -5.259 14.153 1.00 86.44 101 GLY A CA 1
ATOM 775 C C . GLY A 1 101 ? 2.987 -5.962 15.297 1.00 86.44 101 GLY A C 1
ATOM 776 O O . GLY A 1 101 ? 2.707 -7.117 15.617 1.00 86.44 101 GLY A O 1
ATOM 777 N N . GLU A 1 102 ? 3.967 -5.278 15.883 1.00 85.50 102 GLU A N 1
ATOM 778 C CA . GLU A 1 102 ? 4.941 -5.891 16.805 1.00 85.50 102 GLU A CA 1
ATOM 779 C C . GLU A 1 102 ? 4.568 -5.830 18.299 1.00 85.50 102 GLU A C 1
ATOM 781 O O . GLU A 1 102 ? 5.267 -6.420 19.126 1.00 85.50 102 GLU A O 1
ATOM 786 N N . CYS A 1 103 ? 3.507 -5.103 18.666 1.00 72.81 103 CYS A N 1
ATOM 787 C CA . CYS A 1 103 ? 3.101 -4.872 20.061 1.00 72.81 103 CYS A CA 1
ATOM 788 C C . CYS A 1 103 ? 1.937 -5.746 20.508 1.00 72.81 103 CYS A C 1
ATOM 790 O O . CYS A 1 103 ? 1.021 -5.927 19.686 1.00 72.81 103 CYS A O 1
#

Nearest PDB structures (foldseek):
  3wwn-assembly1_B-2  TM=2.989E-01  e=1.173E+00  Thermus thermophilus HB27

Sequence (103 aa):
MKSTDKAKGRLLYYFPLSSSDSDEKEGETAATDQPIKEDSWIGWHNDSGFLTALAGDMYVNDETGEQVSNPDPDAGLYVVNRQDQVVKVNLPSDCMAVQLGEC

Solvent-accessible surface area (backbone atoms only — not comparable to full-atom values): 7505 Å² total; per-residue (Å²): 131,84,86,80,86,87,86,84,86,84,88,85,84,82,78,85,79,53,87,74,66,77,77,72,53,90,70,86,76,84,89,63,102,63,93,71,80,61,74,78,85,70,72,95,79,77,52,79,40,53,67,45,78,42,73,57,91,82,42,60,40,88,90,77,68,44,78,48,73,79,89,46,94,83,67,79,53,72,46,71,50,100,80,76,42,83,41,79,58,84,68,52,96,93,46,69,48,76,46,77,32,80,88

Radius of gyration: 16.42 Å; Cα contacts (8 Å, |Δi|>4): 93; chains: 1; bounding box: 36×38×50 Å